Protein AF-A0A2V3VVN6-F1 (afdb_monomer_lite)

Secondary structure (DSSP, 8-state):
-PPPP-HHHHHHHHHH-HHHHHHHHHHHHHH--HHHHHHHHIIIIISS-HHHHHHHHHHT-

Structure (mmCIF, N/CA/C/O backbone):
data_AF-A0A2V3VVN6-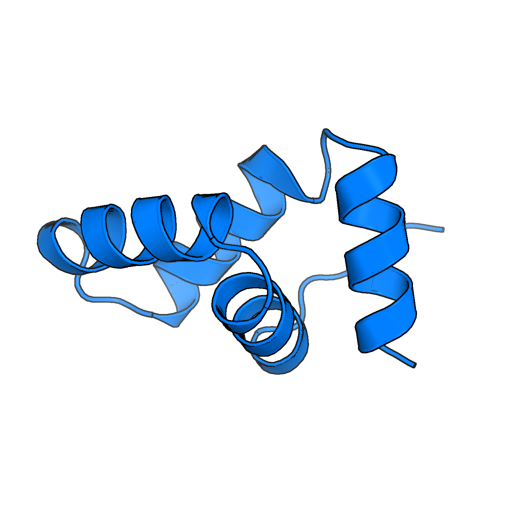F1
#
_entry.id   AF-A0A2V3VVN6-F1
#
loop_
_atom_site.group_PDB
_atom_site.id
_atom_site.type_symbol
_atom_site.label_atom_id
_atom_site.label_alt_id
_atom_site.label_comp_id
_atom_site.label_asym_id
_atom_site.label_entity_id
_atom_site.label_seq_id
_atom_site.pdbx_PDB_ins_code
_atom_site.Cartn_x
_atom_site.Cartn_y
_atom_site.Cartn_z
_atom_site.occupancy
_atom_site.B_iso_or_equiv
_atom_site.auth_seq_id
_atom_site.auth_comp_id
_atom_site.auth_asym_id
_atom_site.auth_atom_id
_atom_site.pdbx_PDB_model_num
ATOM 1 N N . MET A 1 1 ? 10.021 -5.661 -15.793 1.00 55.00 1 MET A N 1
ATOM 2 C CA . MET A 1 1 ? 10.434 -5.771 -14.377 1.00 55.00 1 MET A CA 1
ATOM 3 C C . MET A 1 1 ? 9.218 -6.240 -13.610 1.00 55.00 1 MET A C 1
ATOM 5 O O . MET A 1 1 ? 8.160 -5.667 -13.832 1.00 55.00 1 MET A O 1
ATOM 9 N N . ALA A 1 2 ? 9.327 -7.297 -12.806 1.00 71.44 2 ALA A N 1
ATOM 10 C CA . ALA A 1 2 ? 8.238 -7.673 -11.910 1.00 71.44 2 ALA A CA 1
ATOM 11 C C . ALA A 1 2 ? 8.259 -6.714 -10.713 1.00 71.44 2 ALA A C 1
ATOM 13 O O . ALA A 1 2 ? 9.323 -6.486 -10.140 1.00 71.44 2 ALA A O 1
ATOM 14 N N . VAL A 1 3 ? 7.121 -6.100 -10.391 1.00 86.19 3 VAL A N 1
ATOM 15 C CA . VAL A 1 3 ? 6.989 -5.272 -9.188 1.00 86.19 3 VAL A CA 1
ATOM 16 C C . VAL A 1 3 ? 6.782 -6.211 -8.005 1.00 86.19 3 VAL A C 1
ATOM 18 O O . VAL A 1 3 ? 5.899 -7.064 -8.041 1.00 86.19 3 VAL A O 1
ATOM 21 N N . GLU A 1 4 ? 7.617 -6.079 -6.978 1.00 91.75 4 GLU A N 1
ATOM 22 C CA . GLU A 1 4 ? 7.561 -6.913 -5.777 1.00 91.75 4 GLU A CA 1
ATOM 23 C C . GLU A 1 4 ? 6.814 -6.210 -4.644 1.00 91.75 4 GLU A C 1
ATOM 25 O O . GLU A 1 4 ? 6.855 -4.985 -4.509 1.00 91.75 4 GLU A O 1
ATOM 30 N N . PHE A 1 5 ? 6.145 -7.003 -3.805 1.00 94.06 5 PHE A N 1
ATOM 31 C CA . PHE A 1 5 ? 5.430 -6.488 -2.646 1.00 94.06 5 PHE A CA 1
ATOM 32 C C . PHE A 1 5 ?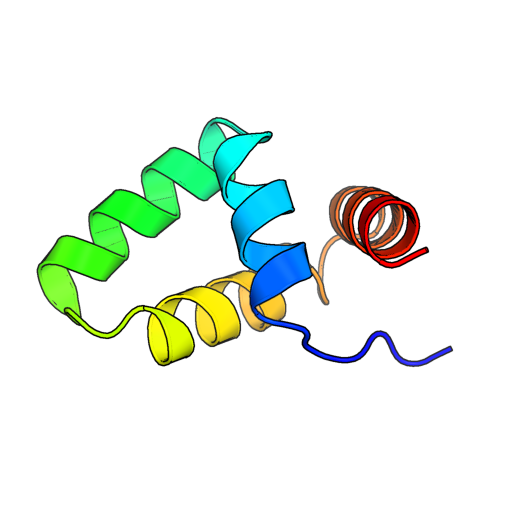 6.394 -6.027 -1.545 1.00 94.06 5 PHE A C 1
ATOM 34 O O . PHE A 1 5 ? 7.187 -6.801 -1.014 1.00 94.06 5 PHE A O 1
ATOM 41 N N . ASN A 1 6 ? 6.228 -4.776 -1.135 1.00 95.62 6 ASN A N 1
ATOM 42 C CA . ASN A 1 6 ? 6.835 -4.146 0.029 1.00 95.62 6 ASN A CA 1
ATOM 43 C C . ASN A 1 6 ? 5.734 -3.468 0.865 1.00 95.62 6 ASN A C 1
ATOM 45 O O . ASN A 1 6 ? 5.035 -2.570 0.380 1.00 95.62 6 ASN A O 1
ATOM 49 N N . SER A 1 7 ? 5.580 -3.896 2.121 1.00 95.56 7 SER A N 1
ATOM 50 C CA . SER A 1 7 ? 4.529 -3.415 3.027 1.00 95.56 7 SER A CA 1
ATOM 51 C C . SER A 1 7 ? 4.685 -1.935 3.377 1.00 95.56 7 SER A C 1
ATOM 53 O O . SER A 1 7 ? 3.702 -1.199 3.348 1.00 95.56 7 SER A O 1
ATOM 55 N N . THR A 1 8 ? 5.908 -1.467 3.628 1.00 95.88 8 THR A N 1
ATOM 56 C CA . THR A 1 8 ? 6.201 -0.057 3.927 1.00 95.88 8 THR A CA 1
ATOM 57 C C . THR A 1 8 ? 5.825 0.848 2.758 1.00 95.88 8 THR A C 1
ATOM 59 O O . THR A 1 8 ? 5.156 1.865 2.945 1.00 95.88 8 THR A O 1
ATOM 62 N N . THR A 1 9 ? 6.217 0.476 1.540 1.00 95.69 9 THR A N 1
ATOM 63 C CA . THR A 1 9 ? 5.884 1.225 0.322 1.00 95.69 9 THR A CA 1
ATOM 64 C C . THR A 1 9 ? 4.380 1.211 0.066 1.00 95.69 9 THR A C 1
ATOM 66 O O . THR A 1 9 ? 3.799 2.254 -0.234 1.00 95.69 9 THR A O 1
ATOM 69 N N . MET A 1 10 ? 3.723 0.060 0.251 1.00 96.31 10 MET A N 1
ATOM 70 C CA . MET A 1 10 ? 2.272 -0.043 0.089 1.00 96.31 10 MET A CA 1
ATOM 71 C C . MET A 1 10 ? 1.535 0.833 1.099 1.00 96.31 10 MET A C 1
ATOM 73 O O . MET A 1 10 ? 0.601 1.536 0.729 1.00 96.31 10 MET A O 1
ATOM 77 N N . LYS A 1 11 ? 1.985 0.852 2.355 1.00 96.38 11 LYS A N 1
ATOM 78 C CA . LYS A 1 11 ? 1.397 1.688 3.401 1.00 96.38 11 LYS A CA 1
ATOM 79 C C . LYS A 1 11 ? 1.522 3.177 3.077 1.00 96.38 11 LYS A C 1
ATOM 81 O O . LYS A 1 11 ? 0.522 3.884 3.126 1.00 96.38 11 LYS A O 1
ATOM 86 N N . LYS A 1 12 ? 2.694 3.633 2.617 1.00 96.31 12 LYS A N 1
ATOM 87 C CA . LYS A 1 12 ? 2.875 5.011 2.116 1.00 96.31 12 LYS A CA 1
ATOM 88 C C . LYS A 1 12 ? 1.926 5.334 0.960 1.00 96.31 12 LYS A C 1
ATOM 90 O O . LYS A 1 12 ? 1.339 6.414 0.922 1.00 96.31 12 LYS A O 1
ATOM 95 N N . LEU A 1 13 ? 1.768 4.404 0.015 1.00 95.62 13 LEU A N 1
ATOM 96 C CA . LEU A 1 13 ? 0.864 4.584 -1.118 1.00 95.62 13 LEU A CA 1
ATOM 97 C C . LEU A 1 13 ? -0.590 4.723 -0.644 1.00 95.62 13 LEU A C 1
ATOM 99 O O . LEU A 1 13 ? -1.260 5.672 -1.049 1.00 95.62 13 LEU A O 1
ATOM 103 N N . VAL A 1 14 ? -1.038 3.836 0.250 1.00 96.38 14 VAL A N 1
ATOM 104 C CA . VAL A 1 14 ? -2.363 3.877 0.889 1.00 96.38 14 VAL A CA 1
ATOM 105 C C . VAL A 1 14 ? -2.589 5.205 1.612 1.00 96.38 14 VAL A C 1
ATOM 107 O O . VAL A 1 14 ? -3.627 5.823 1.428 1.00 96.38 14 VAL A O 1
ATOM 110 N N . GLU A 1 15 ? -1.623 5.687 2.392 1.00 95.25 15 GLU A N 1
ATOM 111 C CA . GLU A 1 15 ? -1.736 6.965 3.110 1.00 95.25 15 GLU A CA 1
ATOM 112 C C . GLU A 1 15 ? -1.835 8.169 2.155 1.00 95.25 15 GLU A C 1
ATOM 114 O O . GLU A 1 15 ? -2.536 9.139 2.449 1.00 95.25 15 GLU A O 1
ATOM 119 N N . SER A 1 16 ? -1.172 8.095 0.995 1.00 94.06 16 SER A N 1
ATOM 120 C CA . SER A 1 16 ? -1.154 9.161 -0.017 1.00 94.06 16 SER A CA 1
ATOM 121 C C . SER A 1 16 ? -2.376 9.185 -0.943 1.00 94.06 16 SER A C 1
ATOM 123 O O . SER A 1 16 ? -2.645 10.204 -1.583 1.00 94.06 16 SER A O 1
ATOM 125 N N . ASP A 1 17 ? -3.106 8.075 -1.053 1.00 94.94 17 ASP A N 1
ATOM 126 C CA . ASP A 1 17 ? -4.198 7.904 -2.005 1.00 94.94 17 ASP A CA 1
ATOM 127 C C . ASP A 1 17 ? -5.537 7.712 -1.289 1.00 94.94 17 ASP A C 1
ATOM 129 O O . ASP A 1 17 ? -5.744 6.751 -0.553 1.00 94.94 17 ASP A O 1
ATOM 133 N N . LYS A 1 18 ? -6.483 8.628 -1.519 1.00 94.88 18 LYS A N 1
ATOM 134 C CA . LYS A 1 18 ? -7.770 8.626 -0.806 1.00 94.88 18 LYS A CA 1
ATOM 135 C C . LYS A 1 18 ? -8.603 7.373 -1.073 1.00 94.88 18 LYS A C 1
ATOM 137 O O . LYS A 1 18 ? -9.309 6.931 -0.168 1.00 94.88 18 LYS A O 1
ATOM 142 N N . TYR A 1 19 ? -8.548 6.828 -2.288 1.00 94.12 19 TYR A N 1
ATOM 143 C CA . TYR A 1 19 ? -9.295 5.625 -2.635 1.00 94.12 19 TYR A CA 1
ATOM 144 C C . TYR A 1 19 ? -8.680 4.409 -1.944 1.00 94.12 19 TYR A C 1
ATOM 146 O O . TYR A 1 19 ? -9.386 3.687 -1.241 1.00 94.12 19 TYR A O 1
ATOM 154 N N . LEU A 1 20 ? -7.360 4.233 -2.045 1.00 95.56 20 LEU A N 1
ATOM 155 C CA . LEU A 1 20 ? -6.686 3.118 -1.378 1.00 95.56 20 LEU A CA 1
ATOM 156 C C . LEU A 1 20 ? -6.818 3.199 0.146 1.00 95.56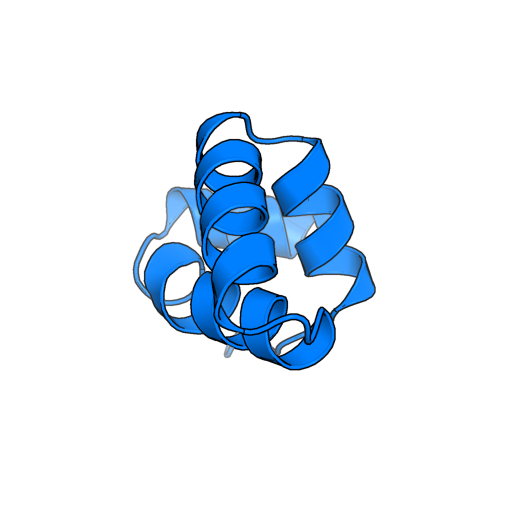 20 LEU A C 1
ATOM 158 O O . LEU A 1 20 ? -7.035 2.170 0.778 1.00 95.56 20 LEU A O 1
ATOM 162 N N . ASN A 1 21 ? -6.769 4.397 0.736 1.00 97.38 21 ASN A N 1
ATOM 163 C CA . ASN A 1 21 ? -7.029 4.611 2.162 1.00 97.38 21 ASN A CA 1
ATOM 164 C C . ASN A 1 21 ? -8.448 4.177 2.557 1.00 97.38 21 ASN A C 1
ATOM 166 O O . ASN A 1 21 ? -8.646 3.474 3.548 1.00 97.38 21 ASN A O 1
ATOM 170 N N . PHE A 1 22 ? -9.451 4.557 1.763 1.00 96.88 22 PHE A N 1
ATOM 171 C CA . PHE A 1 22 ? -10.832 4.154 2.002 1.00 96.88 22 PHE A CA 1
ATOM 172 C C . PHE A 1 22 ? -10.994 2.626 1.984 1.00 96.88 22 PHE A C 1
ATOM 174 O O . PHE A 1 22 ? -11.522 2.064 2.945 1.00 96.88 22 PHE A O 1
ATOM 181 N N . VAL A 1 23 ? -10.488 1.953 0.944 1.00 95.69 23 VAL A N 1
ATOM 182 C CA . VAL A 1 23 ? -10.579 0.487 0.818 1.00 95.69 23 VAL A CA 1
ATOM 183 C C . VAL A 1 23 ? -9.768 -0.214 1.913 1.00 95.69 23 VAL A C 1
ATOM 185 O O . VAL A 1 23 ? -10.242 -1.181 2.507 1.00 95.69 23 VAL A O 1
ATOM 188 N N . TYR A 1 24 ? -8.580 0.300 2.242 1.00 97.00 24 TYR A N 1
ATOM 189 C CA . TYR A 1 24 ? -7.758 -0.193 3.348 1.00 97.00 24 TYR A CA 1
ATOM 190 C C . TYR A 1 24 ? -8.522 -0.185 4.674 1.00 97.00 24 TYR A C 1
ATOM 192 O O . TYR A 1 24 ? -8.573 -1.202 5.363 1.00 97.00 24 TYR A O 1
ATOM 200 N N . ASN A 1 25 ? -9.160 0.937 5.014 1.00 96.75 25 ASN A N 1
ATOM 201 C CA . ASN A 1 25 ? -9.924 1.056 6.254 1.00 96.75 25 ASN A CA 1
ATOM 202 C C . ASN A 1 25 ? -11.141 0.127 6.284 1.00 96.75 25 ASN A C 1
ATOM 204 O O . ASN A 1 25 ? -11.511 -0.345 7.358 1.00 96.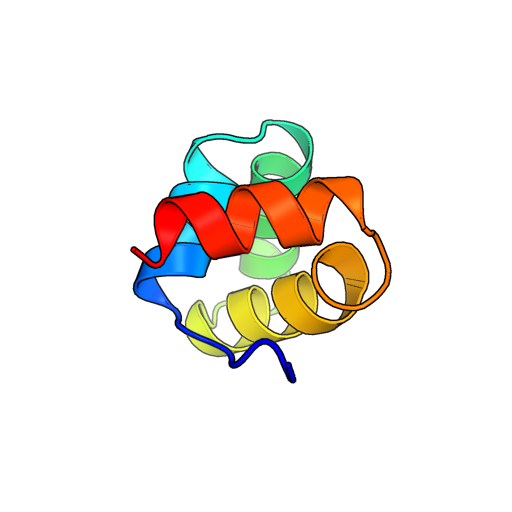75 25 ASN A O 1
ATOM 208 N N . ASP A 1 26 ? -11.777 -0.128 5.140 1.00 96.12 26 ASP A N 1
ATOM 209 C CA . ASP A 1 26 ? -12.884 -1.081 5.063 1.00 96.12 26 ASP A CA 1
ATOM 210 C C . ASP A 1 26 ? -12.402 -2.521 5.290 1.00 96.12 26 ASP A C 1
ATOM 212 O O . ASP A 1 26 ? -12.920 -3.225 6.158 1.00 96.12 26 ASP A O 1
ATOM 216 N N . PHE A 1 27 ? -11.328 -2.931 4.613 1.00 95.94 27 PHE A N 1
ATOM 217 C CA . PHE A 1 27 ? -10.747 -4.260 4.799 1.00 95.94 27 PHE A CA 1
ATOM 218 C C . PHE A 1 27 ? -10.151 -4.472 6.190 1.00 95.94 27 PHE A C 1
ATOM 220 O O . PHE A 1 27 ? -10.284 -5.566 6.740 1.00 95.94 27 PHE A O 1
ATOM 227 N N . MET A 1 28 ? -9.565 -3.448 6.810 1.00 96.81 28 MET A N 1
ATOM 228 C CA . MET A 1 28 ? -9.068 -3.550 8.184 1.00 96.81 28 MET A CA 1
ATOM 229 C C . MET A 1 28 ? -10.180 -3.840 9.194 1.00 96.81 28 MET A C 1
ATOM 231 O O . MET A 1 28 ? -9.943 -4.574 10.150 1.00 96.81 28 MET A O 1
ATOM 235 N N . LYS A 1 29 ? -11.408 -3.354 8.966 1.00 96.00 29 LYS A N 1
ATOM 236 C CA . LYS A 1 29 ? -12.562 -3.685 9.822 1.00 96.00 29 LYS A CA 1
ATOM 237 C C . LYS A 1 29 ? -13.000 -5.145 9.697 1.00 96.00 29 LYS A C 1
ATOM 239 O O . LYS A 1 29 ? -13.594 -5.670 10.632 1.00 96.00 29 LYS A O 1
ATOM 244 N N . GLN A 1 30 ? -12.746 -5.778 8.553 1.00 93.62 30 GLN A N 1
ATOM 245 C CA . GLN A 1 30 ? -13.189 -7.144 8.262 1.00 93.62 30 GLN A CA 1
ATOM 246 C C . GLN A 1 30 ? -12.119 -8.188 8.598 1.00 93.62 30 GLN A C 1
ATOM 248 O O . GLN A 1 30 ? -12.420 -9.221 9.188 1.00 93.62 30 GLN A O 1
ATOM 253 N N . VAL A 1 31 ? -10.872 -7.926 8.201 1.00 93.75 31 VAL A N 1
ATOM 254 C CA . VAL A 1 31 ? -9.760 -8.883 8.277 1.00 93.75 31 VAL A CA 1
ATOM 255 C C . VAL A 1 31 ? -8.914 -8.667 9.533 1.00 93.75 31 VAL A C 1
ATOM 257 O O . VAL A 1 31 ? -8.419 -9.637 10.098 1.00 93.75 31 VAL A O 1
ATOM 260 N N . ASN A 1 32 ? -8.766 -7.411 9.976 1.00 92.62 32 ASN A N 1
ATOM 261 C CA . ASN A 1 32 ? -7.941 -7.003 11.120 1.00 92.62 32 ASN A CA 1
ATOM 262 C C . ASN A 1 32 ? -6.485 -7.531 11.079 1.00 92.62 32 ASN A C 1
ATOM 264 O O . ASN A 1 32 ? -5.900 -7.863 12.108 1.00 92.62 32 ASN A O 1
ATOM 268 N N . ASP A 1 33 ? -5.905 -7.609 9.880 1.00 96.62 33 ASP A N 1
ATOM 269 C CA . ASP A 1 33 ? -4.517 -8.014 9.625 1.00 96.62 33 ASP A CA 1
ATOM 270 C C . ASP A 1 33 ? -3.921 -7.075 8.568 1.00 96.62 33 ASP A C 1
ATOM 272 O O . ASP A 1 33 ? -4.244 -7.167 7.381 1.00 96.62 33 ASP A O 1
ATOM 276 N N . GLU A 1 34 ? -3.073 -6.144 9.012 1.00 96.19 34 GLU A N 1
ATOM 277 C CA . GLU A 1 34 ? -2.501 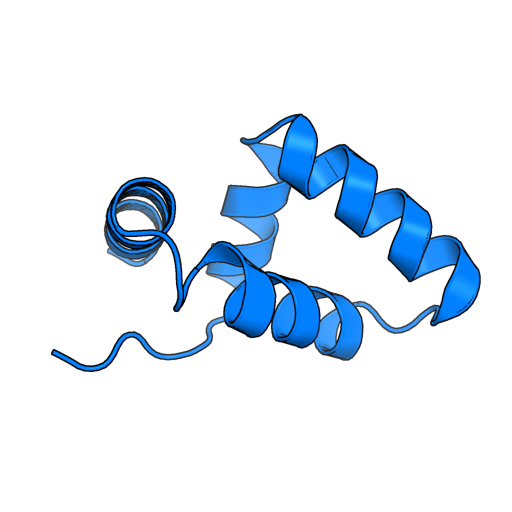-5.096 8.160 1.00 96.19 34 GLU A CA 1
ATOM 278 C C . GLU A 1 34 ? -1.686 -5.677 6.997 1.00 96.19 34 GLU A C 1
ATOM 280 O O . GLU A 1 34 ? -1.867 -5.249 5.856 1.00 96.19 34 GLU A O 1
ATOM 285 N N . GLU A 1 35 ? -0.824 -6.673 7.234 1.00 96.12 35 GLU A N 1
ATOM 286 C CA . GLU A 1 35 ? 0.020 -7.220 6.165 1.00 96.12 35 GLU A CA 1
ATOM 287 C C . GLU A 1 35 ? -0.837 -7.911 5.103 1.00 96.12 35 GLU A C 1
ATOM 289 O O . GLU A 1 35 ? -0.641 -7.705 3.898 1.00 96.12 35 GLU A O 1
ATOM 294 N N . ARG A 1 36 ? -1.830 -8.690 5.540 1.00 96.62 36 ARG A N 1
ATOM 295 C CA . ARG A 1 36 ? -2.749 -9.362 4.623 1.00 96.62 36 ARG A CA 1
ATOM 296 C C . ARG A 1 36 ? -3.561 -8.364 3.802 1.00 96.62 36 ARG A C 1
ATOM 298 O O . ARG A 1 36 ? -3.694 -8.555 2.593 1.00 96.62 36 ARG A O 1
ATOM 305 N N . VAL A 1 37 ? -4.075 -7.300 4.421 1.00 97.44 37 VAL A N 1
ATOM 306 C CA . VAL A 1 37 ? -4.830 -6.252 3.717 1.00 97.44 37 VAL A CA 1
ATOM 307 C C . VAL A 1 37 ? -3.948 -5.529 2.699 1.00 97.44 37 VAL A C 1
ATOM 309 O O . VAL A 1 37 ? -4.355 -5.360 1.549 1.00 97.44 37 VAL A O 1
ATOM 312 N N . LEU A 1 38 ? -2.717 -5.166 3.068 1.00 97.19 38 LEU A N 1
ATOM 313 C CA . LEU A 1 38 ? -1.776 -4.521 2.149 1.00 97.19 38 LEU A CA 1
ATOM 314 C C . LEU A 1 38 ? -1.436 -5.420 0.950 1.00 97.19 38 LEU A C 1
ATOM 316 O O . LEU A 1 38 ? -1.359 -4.923 -0.173 1.00 97.19 38 LEU A O 1
ATOM 320 N N . ARG A 1 39 ? -1.289 -6.738 1.151 1.00 96.12 39 ARG A N 1
ATOM 321 C CA . ARG A 1 39 ? -1.074 -7.699 0.051 1.00 96.12 39 ARG A CA 1
ATOM 322 C C . ARG A 1 39 ? -2.269 -7.787 -0.893 1.00 96.12 39 ARG A C 1
ATOM 324 O O . ARG A 1 39 ? -2.075 -7.842 -2.105 1.00 96.12 39 ARG A O 1
ATOM 331 N N . ILE A 1 40 ? -3.491 -7.787 -0.358 1.00 95.19 40 ILE A N 1
ATOM 332 C CA . ILE A 1 40 ? -4.713 -7.775 -1.174 1.00 95.19 40 ILE A CA 1
ATOM 333 C C . ILE A 1 40 ? -4.749 -6.507 -2.030 1.00 95.19 40 ILE A C 1
ATOM 335 O O . ILE A 1 40 ? -4.904 -6.595 -3.245 1.00 95.19 40 ILE A O 1
ATOM 339 N N . LEU A 1 41 ? -4.534 -5.337 -1.422 1.00 94.56 41 LEU A N 1
ATOM 340 C CA . LEU A 1 41 ? -4.547 -4.066 -2.148 1.00 94.56 41 LEU A CA 1
ATOM 341 C C . LEU A 1 41 ? -3.467 -4.000 -3.228 1.00 94.56 41 LEU A C 1
ATOM 343 O O . LEU A 1 41 ? -3.747 -3.515 -4.323 1.00 94.56 41 LEU A O 1
ATOM 347 N N . PHE A 1 42 ? -2.268 -4.509 -2.941 1.00 95.06 42 PHE A N 1
ATOM 348 C CA . PHE A 1 42 ? -1.189 -4.606 -3.917 1.00 95.06 42 PHE A CA 1
ATOM 349 C C . PHE A 1 42 ? -1.596 -5.463 -5.121 1.00 95.06 42 PHE A C 1
ATOM 351 O O . PHE A 1 42 ? -1.519 -5.005 -6.258 1.00 95.06 42 PHE A O 1
ATOM 358 N N . ASN A 1 43 ? -2.102 -6.673 -4.881 1.00 93.38 43 ASN A N 1
ATOM 359 C CA . ASN A 1 43 ? -2.493 -7.571 -5.966 1.00 93.38 43 ASN A CA 1
ATOM 360 C C . ASN A 1 43 ? -3.642 -6.998 -6.806 1.00 93.38 43 ASN A C 1
ATOM 362 O O . ASN A 1 43 ? -3.583 -7.064 -8.025 1.00 93.38 43 ASN A O 1
ATOM 366 N N . SER A 1 44 ? -4.653 -6.407 -6.165 1.00 91.62 44 SER A N 1
ATOM 367 C CA . SER A 1 44 ? -5.861 -5.927 -6.846 1.00 91.62 44 SER A CA 1
ATOM 368 C C . SER A 1 44 ? -5.736 -4.544 -7.487 1.00 91.62 44 SER A C 1
ATOM 370 O O . SER A 1 44 ? -6.549 -4.213 -8.337 1.00 91.62 44 SER A O 1
ATOM 372 N N . ASN A 1 45 ? -4.787 -3.705 -7.058 1.00 90.44 45 ASN A N 1
ATOM 373 C CA . ASN A 1 45 ? -4.705 -2.314 -7.530 1.00 90.44 45 ASN A CA 1
ATOM 374 C C . ASN A 1 45 ? -3.323 -1.933 -8.050 1.00 90.44 45 ASN A C 1
ATOM 376 O O . ASN A 1 45 ? -3.229 -1.047 -8.886 1.00 90.44 45 ASN A O 1
ATOM 380 N N . VAL A 1 46 ? -2.245 -2.552 -7.560 1.00 87.62 46 VAL A N 1
ATOM 381 C CA . VAL A 1 46 ? -0.890 -2.232 -8.029 1.00 87.62 46 VAL A CA 1
ATOM 382 C C . VAL A 1 46 ? -0.522 -3.095 -9.225 1.00 87.62 46 VAL A C 1
ATOM 384 O O . VAL A 1 46 ? 0.026 -2.561 -10.170 1.00 87.62 46 VAL A O 1
ATOM 387 N N . LEU A 1 47 ? -0.827 -4.395 -9.240 1.00 88.12 47 LEU A N 1
ATOM 388 C CA . LEU A 1 47 ? -0.434 -5.257 -10.367 1.00 88.12 47 LEU A CA 1
ATOM 389 C C . LEU A 1 47 ? -1.292 -5.073 -11.628 1.00 88.12 47 LEU A C 1
ATOM 391 O O . LEU A 1 47 ? -0.828 -5.381 -12.724 1.00 88.12 47 LEU A O 1
ATOM 395 N N . GLU A 1 48 ? -2.528 -4.596 -11.479 1.00 83.88 48 GLU A N 1
ATOM 396 C CA . GLU A 1 48 ? -3.510 -4.524 -12.572 1.00 83.88 48 GLU A CA 1
ATOM 397 C C . GLU A 1 48 ? -3.665 -3.118 -13.180 1.00 83.88 48 GLU A C 1
ATOM 399 O O . GLU A 1 48 ? -4.200 -2.984 -14.279 1.00 83.88 48 GLU A O 1
ATOM 404 N N . ASP A 1 49 ? -3.167 -2.070 -12.512 1.00 86.12 49 ASP A N 1
ATOM 405 C CA . ASP A 1 49 ? -3.276 -0.675 -12.955 1.00 86.12 49 ASP A CA 1
ATOM 406 C C . ASP A 1 49 ? -1.883 -0.054 -13.135 1.00 86.12 49 ASP A C 1
ATOM 408 O O . ASP A 1 49 ? -1.125 0.117 -12.175 1.00 86.12 49 ASP A O 1
ATOM 412 N N . SER A 1 50 ? -1.544 0.325 -14.371 1.00 85.62 50 SER A N 1
ATOM 413 C CA . SER A 1 50 ? -0.233 0.890 -14.715 1.00 85.62 50 SER A CA 1
ATOM 414 C C . SER A 1 50 ? 0.058 2.228 -14.027 1.00 85.62 50 SER A C 1
ATOM 416 O O . SER A 1 50 ? 1.206 2.508 -13.694 1.00 85.62 50 SER A O 1
ATOM 418 N N . VAL A 1 51 ? -0.958 3.058 -13.773 1.00 88.75 51 VAL A N 1
ATOM 419 C CA . VAL A 1 51 ? -0.781 4.365 -13.119 1.00 88.75 51 VAL A CA 1
ATOM 420 C C . VAL A 1 51 ? -0.463 4.173 -11.639 1.00 88.75 51 VAL A C 1
ATOM 422 O O . VAL A 1 51 ? 0.435 4.822 -11.093 1.00 88.75 51 VAL A O 1
ATOM 425 N N . ILE A 1 52 ? -1.179 3.262 -10.981 1.00 89.19 52 ILE A N 1
ATOM 426 C CA . ILE A 1 52 ? -0.909 2.908 -9.586 1.00 89.19 52 ILE A CA 1
ATOM 427 C C . ILE A 1 52 ? 0.437 2.179 -9.471 1.00 89.19 52 ILE A C 1
ATOM 429 O O . ILE A 1 52 ? 1.201 2.467 -8.545 1.00 89.19 52 ILE A O 1
ATOM 433 N N . THR A 1 53 ? 0.770 1.315 -10.438 1.00 91.75 53 THR A N 1
ATOM 434 C CA . THR A 1 53 ? 2.087 0.666 -10.550 1.00 91.75 53 THR A CA 1
ATOM 435 C C . THR A 1 53 ? 3.210 1.700 -10.541 1.00 91.75 53 THR A C 1
ATOM 437 O O . THR A 1 53 ? 4.136 1.605 -9.734 1.00 91.75 53 THR A O 1
ATOM 440 N N . ASP A 1 54 ? 3.128 2.715 -11.403 1.00 90.44 54 ASP A N 1
ATOM 441 C CA . ASP A 1 54 ? 4.179 3.723 -11.535 1.00 90.44 54 ASP A CA 1
ATOM 442 C C . ASP A 1 54 ? 4.354 4.535 -10.248 1.00 90.44 54 ASP A C 1
ATOM 444 O O . ASP A 1 54 ? 5.483 4.765 -9.801 1.00 90.44 54 ASP A O 1
ATOM 448 N N . ARG A 1 55 ? 3.247 4.914 -9.596 1.00 91.69 55 ARG A N 1
ATOM 449 C CA . ARG A 1 55 ? 3.278 5.591 -8.287 1.00 91.69 55 ARG A CA 1
ATOM 450 C C . ARG A 1 55 ? 3.921 4.715 -7.215 1.00 91.69 55 ARG A C 1
ATOM 452 O O . ARG A 1 55 ? 4.734 5.205 -6.433 1.00 91.69 55 ARG A O 1
ATOM 459 N N . TYR A 1 56 ? 3.593 3.425 -7.191 1.00 93.00 56 TYR A N 1
ATOM 460 C CA . TYR A 1 56 ? 4.190 2.468 -6.265 1.00 93.00 56 TYR A CA 1
ATOM 461 C C . TYR A 1 56 ? 5.706 2.350 -6.470 1.00 93.00 56 TYR A C 1
ATOM 463 O O . TYR A 1 56 ? 6.477 2.456 -5.517 1.00 93.00 56 TYR A O 1
ATOM 471 N N . VAL A 1 57 ? 6.149 2.194 -7.720 1.00 91.44 57 VAL A N 1
ATOM 472 C CA . VAL A 1 57 ? 7.573 2.083 -8.072 1.00 91.44 57 VAL A CA 1
ATOM 473 C C . VAL A 1 57 ? 8.344 3.355 -7.713 1.00 91.44 57 VAL A C 1
ATOM 475 O O . VAL A 1 57 ? 9.487 3.261 -7.270 1.00 91.44 57 VAL A O 1
ATOM 478 N N . GLN A 1 58 ? 7.743 4.539 -7.860 1.00 91.12 58 GLN A N 1
ATOM 479 C CA . GLN A 1 58 ? 8.361 5.803 -7.441 1.00 91.12 58 GLN A CA 1
ATOM 480 C C . GLN A 1 58 ? 8.565 5.892 -5.924 1.00 91.12 58 GLN A C 1
ATOM 482 O O . GLN A 1 58 ? 9.585 6.415 -5.490 1.00 91.12 58 GLN A O 1
ATOM 487 N N . LEU A 1 59 ? 7.632 5.364 -5.127 1.00 89.31 59 LEU A N 1
ATOM 488 C CA . LEU A 1 59 ? 7.728 5.346 -3.662 1.00 89.31 59 LEU A CA 1
ATOM 489 C C . LEU A 1 59 ? 8.699 4.284 -3.122 1.00 89.31 59 LEU A C 1
ATOM 491 O O . LEU A 1 59 ? 9.088 4.362 -1.955 1.00 89.31 59 LEU A O 1
ATOM 495 N N . ASN A 1 60 ? 9.043 3.284 -3.940 1.00 83.88 60 ASN A N 1
ATOM 496 C CA . ASN A 1 60 ? 9.943 2.186 -3.580 1.00 83.88 60 ASN A CA 1
ATOM 497 C C . ASN A 1 60 ? 11.429 2.479 -3.864 1.00 83.88 60 ASN A C 1
ATOM 499 O O . ASN A 1 60 ? 12.274 1.625 -3.599 1.00 83.88 60 ASN A O 1
ATOM 503 N N . LYS A 1 61 ? 11.731 3.633 -4.465 1.00 74.75 61 LYS A N 1
ATOM 504 C CA . LYS A 1 61 ? 13.092 4.127 -4.711 1.00 74.75 61 LYS A CA 1
ATOM 505 C C . LYS A 1 61 ? 13.581 4.960 -3.533 1.00 74.75 61 LYS A C 1
ATOM 507 O O . LYS A 1 61 ? 14.799 4.891 -3.270 1.00 74.75 61 LYS A O 1
#

Organism: NCBI:txid621096

Sequence (61 aa):
MAVEFNSTTMKKLVESDKYLNFVYNDFMKQVNDEERVLRILFNSNVLEDSVITDRYVQLNK

Foldseek 3Di:
DDDDDDLVLLVVLLVVDPVSVVQLVVVCVVPVDSVVSSVVCCVPPCVPDPVNVVSSVVSVD

Radius of gyration: 10.68 Å; chains: 1; bounding box: 26×18×26 Å
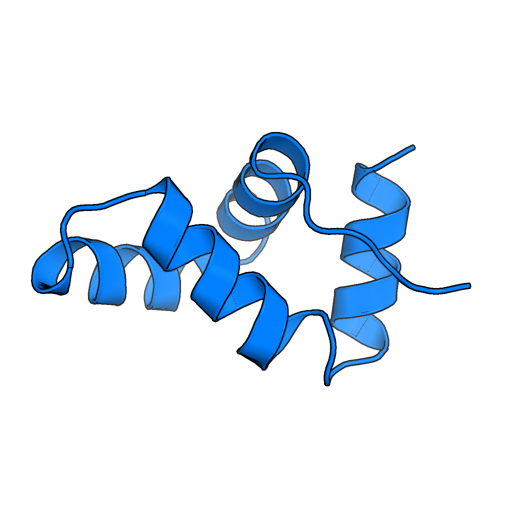
pLDDT: mean 92.18, std 6.97, range [55.0, 97.44]